Protein AF-A0A8T5MJG9-F1 (afdb_monomer)

Structure (mmCIF, N/CA/C/O backbone):
data_AF-A0A8T5MJG9-F1
#
_entry.id   AF-A0A8T5MJG9-F1
#
loop_
_atom_site.group_PDB
_atom_site.id
_atom_site.type_symbol
_atom_site.label_atom_id
_atom_site.label_alt_id
_atom_site.label_comp_id
_atom_site.label_asym_id
_atom_site.label_entity_id
_atom_site.label_seq_id
_atom_site.pdbx_PDB_ins_code
_atom_site.Cartn_x
_atom_site.Cartn_y
_atom_site.Cartn_z
_atom_site.occupancy
_atom_site.B_iso_or_equiv
_atom_site.auth_seq_id
_atom_site.auth_comp_id
_atom_site.auth_asym_id
_atom_site.auth_atom_id
_atom_site.pdbx_PDB_model_num
ATOM 1 N N . MET A 1 1 ? 14.668 -0.931 15.923 1.00 40.09 1 MET A N 1
ATOM 2 C CA . MET A 1 1 ? 13.444 -1.080 15.107 1.00 40.09 1 MET A CA 1
ATOM 3 C C . MET A 1 1 ? 12.568 0.106 15.447 1.00 40.09 1 MET A C 1
ATOM 5 O O . MET A 1 1 ? 11.921 0.096 16.483 1.00 40.09 1 MET A O 1
ATOM 9 N N . ASP A 1 2 ? 12.646 1.164 14.646 1.00 35.34 2 ASP A N 1
ATOM 10 C CA . ASP A 1 2 ? 11.925 2.406 14.924 1.00 35.34 2 ASP A CA 1
ATOM 11 C C . ASP A 1 2 ? 10.489 2.277 14.410 1.00 35.34 2 ASP A C 1
ATOM 13 O O . ASP A 1 2 ? 10.209 2.558 13.239 1.00 35.34 2 ASP A O 1
ATOM 17 N N . SE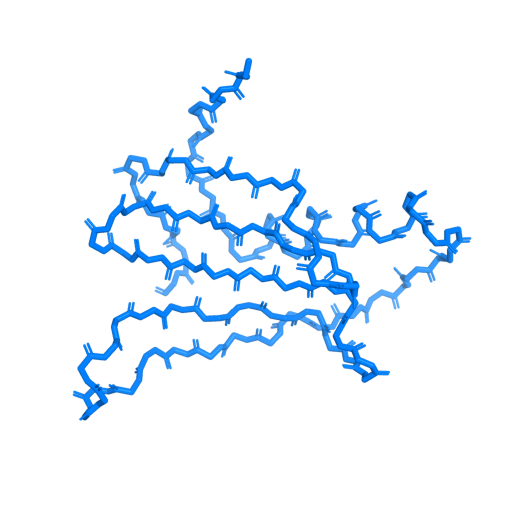R A 1 3 ? 9.576 1.829 15.276 1.00 41.00 3 SER A N 1
ATOM 18 C CA . SER A 1 3 ? 8.137 2.001 15.055 1.00 41.00 3 SER A CA 1
ATOM 19 C C . SER A 1 3 ? 7.827 3.491 15.144 1.00 41.00 3 SER A C 1
ATOM 21 O O . SER A 1 3 ? 7.536 4.027 16.209 1.00 41.00 3 SER A O 1
ATOM 23 N N . LYS A 1 4 ? 7.949 4.192 14.014 1.00 48.06 4 LYS A N 1
ATOM 24 C CA . LYS A 1 4 ? 7.413 5.545 13.878 1.00 48.06 4 LYS A CA 1
ATOM 25 C C . LYS A 1 4 ? 5.894 5.436 13.877 1.00 48.06 4 LYS A C 1
ATOM 27 O O . LYS A 1 4 ? 5.317 5.016 12.877 1.00 48.06 4 LYS A O 1
ATOM 32 N N . THR A 1 5 ? 5.275 5.848 14.978 1.00 51.06 5 THR A N 1
ATOM 33 C CA . THR A 1 5 ? 3.876 6.274 15.035 1.00 51.06 5 THR A CA 1
ATOM 34 C C . THR A 1 5 ? 3.726 7.431 14.049 1.00 51.06 5 THR A C 1
ATOM 36 O O . THR A 1 5 ? 4.021 8.582 14.366 1.00 51.06 5 THR A O 1
ATOM 39 N N . SER A 1 6 ? 3.404 7.134 12.792 1.00 53.06 6 SER A N 1
ATOM 40 C CA . SER A 1 6 ? 3.003 8.172 11.853 1.00 53.06 6 SER A CA 1
ATOM 41 C C . SER A 1 6 ? 1.514 8.375 12.043 1.00 53.06 6 SER A C 1
ATOM 43 O O . SER A 1 6 ? 0.756 7.406 12.030 1.00 53.06 6 SER A O 1
ATOM 45 N N . GLY A 1 7 ? 1.113 9.631 12.236 1.00 64.50 7 GLY A N 1
ATOM 46 C CA . GLY A 1 7 ? -0.287 10.028 12.192 1.00 64.50 7 GLY A CA 1
ATOM 47 C C . GLY A 1 7 ? -0.975 9.605 10.890 1.00 64.50 7 GLY A C 1
ATOM 48 O O . GLY A 1 7 ? -0.381 8.932 10.051 1.00 64.50 7 GLY A O 1
ATOM 49 N N . LEU A 1 8 ? -2.244 10.007 10.778 1.00 75.38 8 LEU A N 1
ATOM 50 C CA . LEU A 1 8 ? -3.146 9.780 9.642 1.00 75.38 8 LEU A CA 1
ATOM 51 C C . LEU A 1 8 ? -2.412 9.398 8.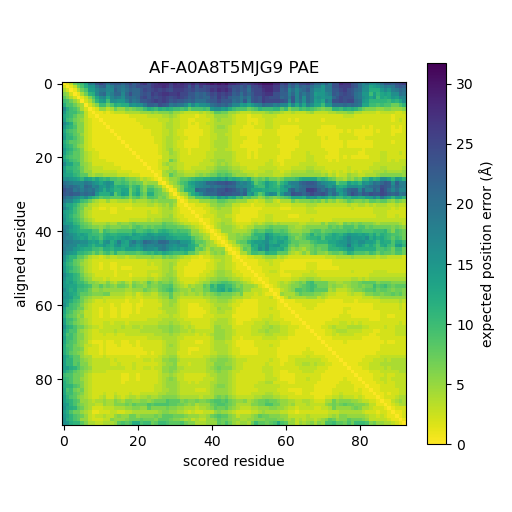343 1.00 75.38 8 LEU A C 1
ATOM 53 O O . LEU A 1 8 ? -1.711 10.232 7.775 1.00 75.38 8 LEU A O 1
ATOM 57 N N . ILE A 1 9 ? -2.577 8.153 7.891 1.00 90.62 9 ILE A N 1
ATOM 58 C CA . ILE A 1 9 ? -2.090 7.714 6.582 1.00 90.62 9 ILE A CA 1
ATOM 59 C C . ILE A 1 9 ? -3.273 7.699 5.607 1.00 90.62 9 ILE A C 1
ATOM 61 O O . ILE A 1 9 ? -4.407 7.382 5.991 1.00 90.62 9 ILE A O 1
ATOM 65 N N . THR A 1 10 ? -3.018 8.060 4.356 1.00 94.31 10 THR A N 1
ATOM 66 C CA . THR A 1 10 ? -3.995 8.022 3.260 1.00 94.31 10 THR A CA 1
ATOM 67 C C . THR A 1 10 ? -3.600 6.995 2.198 1.00 94.31 10 THR A C 1
ATOM 69 O O . THR A 1 10 ? -2.444 6.559 2.132 1.00 94.31 10 THR A O 1
ATOM 72 N N . LYS A 1 11 ? -4.519 6.650 1.290 1.00 95.38 11 LYS A N 1
ATOM 73 C CA . LYS A 1 11 ? -4.204 5.865 0.082 1.00 95.38 11 LYS A CA 1
ATOM 74 C C . LYS A 1 11 ? -3.118 6.537 -0.760 1.00 95.38 11 LYS A C 1
ATOM 76 O O . LYS A 1 11 ? -2.246 5.855 -1.301 1.00 95.38 11 LYS A O 1
ATOM 81 N N . LYS A 1 12 ? -3.132 7.872 -0.844 1.00 94.38 12 LYS A N 1
ATOM 82 C CA . LYS A 1 12 ? -2.108 8.646 -1.560 1.00 94.38 12 LYS A CA 1
ATOM 83 C C . LYS A 1 12 ? -0.722 8.440 -0.945 1.00 94.38 12 LYS A C 1
ATOM 85 O O . LYS A 1 12 ? 0.216 8.148 -1.684 1.00 94.38 12 LYS A O 1
ATOM 90 N N . ASP A 1 13 ? -0.610 8.502 0.379 1.00 94.62 13 ASP A N 1
ATOM 91 C CA . ASP A 1 13 ? 0.663 8.267 1.071 1.00 94.62 13 ASP A CA 1
ATOM 92 C C . ASP A 1 13 ? 1.184 6.853 0.798 1.00 94.62 13 ASP A C 1
ATOM 94 O O . ASP A 1 13 ? 2.363 6.667 0.499 1.00 94.62 13 ASP A O 1
ATOM 98 N N . ILE A 1 14 ? 0.301 5.848 0.832 1.00 95.56 14 ILE A N 1
ATOM 99 C CA . ILE A 1 14 ? 0.658 4.457 0.518 1.00 95.56 14 ILE A CA 1
ATOM 100 C C . ILE A 1 14 ? 1.205 4.351 -0.913 1.00 95.56 14 ILE A C 1
ATOM 102 O O . ILE A 1 14 ? 2.278 3.773 -1.110 1.00 95.56 14 ILE A O 1
ATOM 106 N N . LYS A 1 15 ? 0.523 4.952 -1.902 1.00 95.38 15 LYS A N 1
ATOM 107 C CA . LYS A 1 15 ? 0.997 5.015 -3.298 1.00 95.38 15 LYS A CA 1
ATOM 108 C C . LYS A 1 15 ? 2.391 5.641 -3.379 1.00 95.38 15 LYS A C 1
ATOM 110 O O 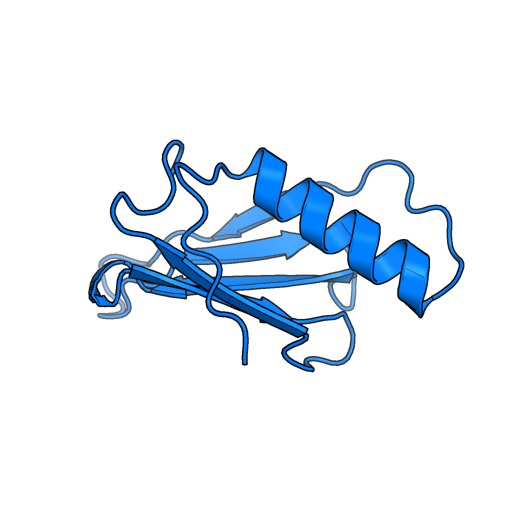. LYS A 1 15 ? 3.284 5.063 -4.000 1.00 95.38 15 LYS A O 1
ATOM 115 N N . GLU A 1 16 ? 2.597 6.789 -2.740 1.00 94.06 16 GLU A N 1
ATOM 116 C CA . GLU A 1 16 ? 3.876 7.508 -2.762 1.00 94.06 16 GLU A CA 1
ATOM 117 C C . GLU A 1 16 ? 5.010 6.712 -2.105 1.00 94.06 16 GLU A C 1
ATOM 119 O O . GLU A 1 16 ? 6.118 6.654 -2.647 1.00 94.06 16 GLU A O 1
ATOM 124 N N . ILE A 1 17 ? 4.743 6.046 -0.976 1.00 94.62 17 ILE A N 1
ATOM 125 C CA . ILE A 1 17 ? 5.726 5.200 -0.288 1.00 94.62 17 ILE A CA 1
ATOM 126 C C . ILE A 1 17 ? 6.148 4.030 -1.181 1.00 94.62 17 ILE A C 1
ATOM 128 O O . ILE A 1 17 ? 7.348 3.767 -1.308 1.00 94.62 17 ILE A O 1
ATOM 132 N N . LEU A 1 18 ? 5.188 3.348 -1.813 1.00 94.38 18 LEU A N 1
ATOM 133 C CA . LEU A 1 18 ? 5.465 2.221 -2.706 1.00 94.38 18 LEU A CA 1
ATOM 134 C C . LEU A 1 18 ? 6.269 2.668 -3.939 1.00 94.38 18 LEU A C 1
ATOM 136 O O . LEU A 1 18 ? 7.297 2.061 -4.241 1.00 94.38 18 LEU A O 1
ATOM 140 N N . ILE A 1 19 ? 5.875 3.767 -4.599 1.00 93.12 19 ILE A N 1
ATOM 141 C CA . ILE A 1 19 ? 6.593 4.306 -5.772 1.00 93.12 19 ILE A CA 1
ATOM 1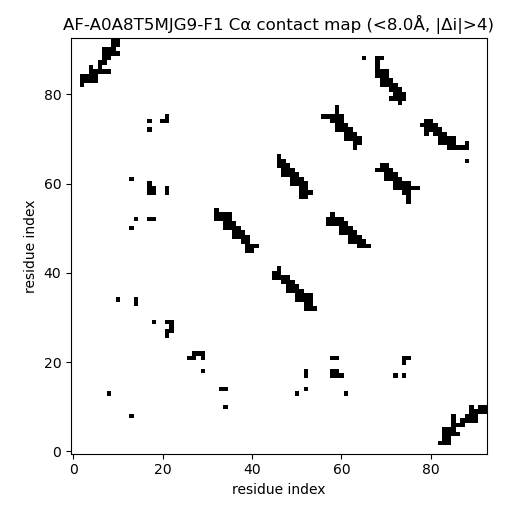42 C C . ILE A 1 19 ? 8.022 4.691 -5.390 1.00 93.12 19 ILE A C 1
ATOM 144 O O . ILE A 1 19 ? 8.978 4.334 -6.081 1.00 93.12 19 ILE A O 1
ATOM 148 N N . LYS A 1 20 ? 8.185 5.395 -4.266 1.00 92.44 20 LYS A N 1
ATOM 149 C CA . LYS A 1 20 ? 9.501 5.814 -3.778 1.00 92.44 20 LYS A CA 1
ATOM 150 C C . LYS A 1 20 ? 10.397 4.616 -3.480 1.00 92.44 20 LYS A C 1
ATOM 152 O O . LYS A 1 20 ? 11.581 4.656 -3.814 1.00 92.44 20 LYS A O 1
ATOM 157 N N . HIS A 1 21 ? 9.854 3.573 -2.847 1.00 93.12 21 HIS A N 1
ATOM 158 C CA . HIS A 1 21 ? 10.610 2.356 -2.573 1.00 93.12 21 HIS A CA 1
ATOM 159 C C . HIS A 1 21 ? 11.038 1.673 -3.874 1.00 93.12 21 HIS A C 1
ATOM 161 O O . HIS A 1 21 ? 12.224 1.411 -4.058 1.00 93.12 21 HIS A O 1
ATOM 167 N N . TYR A 1 22 ? 10.109 1.467 -4.807 1.00 91.56 22 TYR A N 1
ATOM 168 C CA . TYR A 1 22 ? 10.405 0.829 -6.085 1.00 91.56 22 TYR A CA 1
ATOM 169 C C . TYR A 1 22 ? 11.474 1.579 -6.889 1.00 91.56 22 TYR A C 1
ATOM 171 O O . TYR A 1 22 ? 12.457 0.978 -7.319 1.00 91.56 22 TYR A O 1
ATOM 179 N N . ASN A 1 23 ? 11.325 2.899 -7.053 1.00 91.00 23 ASN A N 1
ATOM 180 C CA . ASN A 1 23 ? 12.279 3.712 -7.814 1.00 91.00 23 ASN A CA 1
ATOM 181 C C . ASN A 1 23 ? 13.684 3.643 -7.198 1.00 91.00 23 ASN A C 1
ATOM 183 O O . ASN A 1 23 ? 14.678 3.582 -7.920 1.00 91.00 23 ASN A O 1
ATOM 187 N N . LYS A 1 24 ? 13.770 3.598 -5.862 1.00 91.00 24 LYS A N 1
ATOM 188 C CA . LYS A 1 24 ? 15.038 3.426 -5.147 1.00 91.00 24 LYS A CA 1
ATOM 189 C C . LYS A 1 24 ? 15.658 2.044 -5.384 1.00 91.00 24 LYS A C 1
ATOM 191 O O . LYS A 1 24 ? 16.874 1.958 -5.518 1.00 91.00 24 LYS A O 1
ATOM 196 N N . THR A 1 25 ? 14.854 0.983 -5.396 1.00 89.31 25 THR A N 1
ATOM 197 C CA . THR A 1 25 ? 15.349 -0.403 -5.449 1.00 89.31 25 THR A CA 1
ATOM 198 C C . THR A 1 25 ? 15.627 -0.882 -6.877 1.00 89.31 25 THR A C 1
ATOM 200 O O . THR A 1 25 ? 16.503 -1.720 -7.072 1.00 89.31 25 THR A O 1
ATOM 203 N N . HIS A 1 26 ? 14.911 -0.379 -7.886 1.00 85.44 26 HIS A N 1
ATOM 204 C CA . HIS A 1 26 ? 15.007 -0.879 -9.267 1.00 85.44 26 HIS A CA 1
ATOM 205 C C . HIS A 1 26 ? 15.462 0.173 -10.289 1.00 85.44 26 HIS A C 1
ATOM 207 O O . HIS A 1 26 ? 15.525 -0.124 -11.478 1.00 85.44 26 HIS A O 1
ATOM 213 N N . GLY A 1 27 ? 15.778 1.402 -9.860 1.00 76.19 27 GLY A N 1
ATOM 214 C CA . GLY A 1 27 ? 16.398 2.425 -10.715 1.00 76.19 27 GLY A CA 1
ATOM 215 C C . GLY A 1 27 ? 15.534 2.927 -11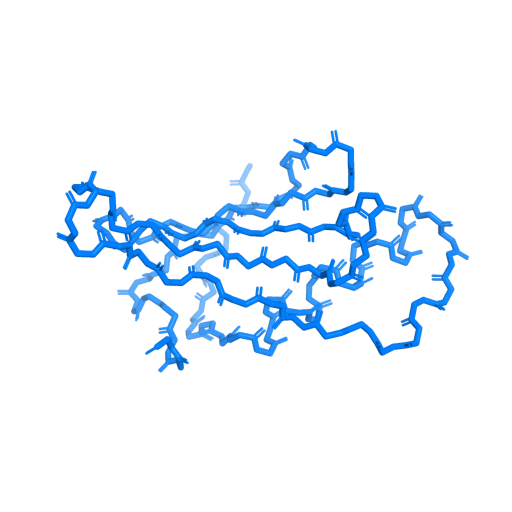.880 1.00 76.19 27 GLY A C 1
ATOM 216 O O . GLY A 1 27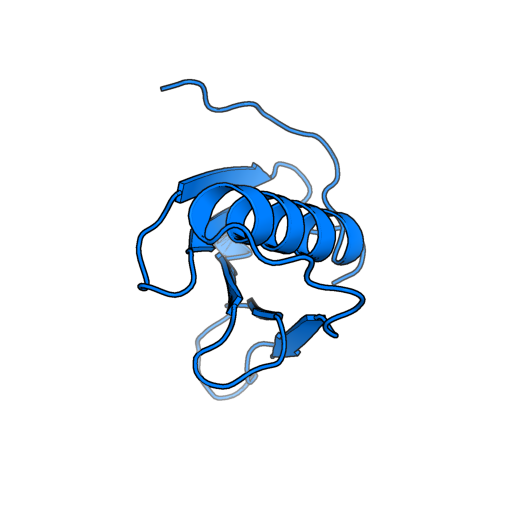 ? 16.030 3.650 -12.739 1.00 76.19 27 GLY A O 1
ATOM 217 N N . GLY A 1 28 ? 14.253 2.556 -11.930 1.00 68.69 28 GLY A N 1
ATOM 218 C CA . GLY A 1 28 ? 13.313 3.000 -12.954 1.00 68.69 28 GLY A CA 1
ATOM 219 C C . GLY A 1 28 ? 12.546 4.241 -12.512 1.00 68.69 28 GLY A C 1
ATOM 220 O O . GLY A 1 28 ? 12.115 4.327 -11.366 1.00 68.69 28 GLY A O 1
ATOM 221 N N . ALA A 1 29 ? 12.318 5.184 -13.424 1.00 64.69 29 ALA A N 1
ATOM 222 C CA . ALA A 1 29 ? 11.330 6.236 -13.222 1.00 64.69 29 ALA A CA 1
ATOM 223 C C . ALA A 1 29 ? 9.925 5.643 -13.429 1.00 64.69 29 ALA A C 1
ATOM 225 O O . ALA A 1 29 ? 9.422 5.612 -14.553 1.00 64.69 29 ALA A O 1
ATOM 226 N N . LEU A 1 30 ? 9.281 5.135 -12.369 1.00 63.53 30 LEU A N 1
ATOM 227 C CA . LEU A 1 30 ? 7.840 4.876 -12.434 1.00 63.53 30 LEU A CA 1
ATOM 228 C C . LEU A 1 30 ? 7.111 6.218 -12.478 1.00 63.53 30 LEU A C 1
ATOM 230 O O . LEU A 1 30 ? 6.884 6.854 -11.449 1.00 63.53 30 LEU A O 1
ATOM 234 N N . LEU A 1 31 ? 6.752 6.638 -13.685 1.00 61.75 31 LEU A N 1
ATOM 235 C CA . LEU A 1 31 ? 5.855 7.758 -13.906 1.00 61.75 31 LEU A CA 1
ATOM 236 C C . LEU A 1 31 ? 4.434 7.194 -13.939 1.00 61.75 31 LEU A C 1
ATOM 238 O O . LEU A 1 31 ? 4.017 6.575 -14.909 1.00 61.75 31 LEU A O 1
ATOM 242 N N . ASP A 1 32 ? 3.740 7.366 -12.818 1.00 73.50 32 ASP A N 1
ATOM 243 C CA . ASP A 1 32 ? 2.288 7.242 -12.696 1.00 73.50 32 ASP A CA 1
ATOM 244 C C . ASP A 1 32 ? 1.674 5.833 -12.826 1.00 73.50 32 ASP A C 1
ATOM 246 O O . ASP A 1 32 ? 0.962 5.497 -13.768 1.00 73.50 32 ASP A O 1
ATOM 250 N N . ARG A 1 33 ? 1.906 4.982 -11.817 1.00 85.94 33 ARG A N 1
ATOM 251 C CA . ARG A 1 33 ? 1.090 3.771 -11.625 1.00 85.94 33 ARG A CA 1
ATOM 252 C C . ARG A 1 33 ? -0.126 4.076 -10.763 1.00 85.94 33 ARG A C 1
ATOM 254 O O . ARG A 1 33 ? -0.012 4.730 -9.726 1.00 85.94 33 ARG A O 1
ATOM 261 N N . GLU A 1 34 ? -1.285 3.573 -11.162 1.00 93.31 34 GLU A N 1
ATOM 262 C CA . GLU A 1 34 ? -2.484 3.580 -10.327 1.00 93.31 34 GLU A CA 1
ATOM 263 C C . GLU A 1 34 ? -2.272 2.723 -9.068 1.00 93.31 34 GLU A C 1
ATOM 265 O O . GLU A 1 34 ? -1.575 1.703 -9.106 1.00 93.31 34 GLU A O 1
ATOM 270 N N . LEU A 1 35 ? -2.861 3.150 -7.948 1.00 95.81 35 LEU A N 1
ATOM 271 C CA . LEU A 1 35 ? -2.976 2.318 -6.757 1.00 95.81 35 LEU A CA 1
ATOM 272 C C . LEU A 1 35 ? -4.329 1.614 -6.801 1.00 95.81 35 LEU A C 1
ATOM 274 O O . LEU A 1 35 ? -5.360 2.241 -6.573 1.00 95.81 35 LEU A O 1
ATOM 278 N N . VAL A 1 36 ? -4.311 0.315 -7.067 1.00 95.94 36 VAL A N 1
ATOM 279 C CA . VAL A 1 36 ? -5.510 -0.520 -6.997 1.00 95.94 36 VAL A CA 1
ATOM 280 C C . VAL A 1 36 ? -5.756 -0.876 -5.535 1.00 95.94 36 VAL A C 1
ATOM 282 O O . VAL A 1 36 ? -4.827 -1.302 -4.844 1.00 95.94 36 VAL A O 1
ATOM 285 N N . VAL A 1 37 ? -6.994 -0.699 -5.071 1.00 95.50 37 VAL A N 1
ATOM 286 C CA . VAL A 1 37 ? -7.417 -1.048 -3.710 1.00 95.50 37 VAL A CA 1
ATOM 287 C C . VAL A 1 37 ? -8.495 -2.115 -3.779 1.00 95.50 37 VAL A C 1
ATOM 289 O O . VAL A 1 37 ? -9.524 -1.917 -4.419 1.00 95.50 37 VAL A O 1
ATOM 292 N N . LEU A 1 38 ? -8.256 -3.238 -3.112 1.00 93.38 38 LEU A N 1
ATOM 293 C CA . LEU A 1 38 ? -9.235 -4.302 -2.935 1.00 93.38 38 LEU A CA 1
ATOM 294 C C . LEU A 1 38 ? -9.722 -4.252 -1.490 1.00 93.38 38 LEU A C 1
ATOM 296 O O . LEU A 1 38 ? -8.934 -4.414 -0.554 1.00 93.38 38 LEU A O 1
ATOM 300 N N . SER A 1 39 ? -11.015 -3.985 -1.324 1.00 89.56 39 SER A N 1
ATOM 301 C CA . SER A 1 39 ? -11.683 -4.019 -0.029 1.00 89.56 39 SER A CA 1
ATOM 302 C C . SER A 1 39 ? -12.012 -5.459 0.373 1.00 89.56 39 SER A C 1
ATOM 304 O O . SER A 1 39 ? -12.224 -6.299 -0.508 1.00 89.56 39 SER A O 1
ATOM 306 N N . PRO A 1 40 ? -12.108 -5.742 1.680 1.00 86.62 40 PRO A N 1
ATOM 307 C CA . PRO A 1 40 ? -12.518 -7.051 2.162 1.00 86.62 40 PRO A CA 1
ATOM 308 C C . PRO A 1 40 ? -13.888 -7.459 1.609 1.00 86.62 40 PRO A C 1
ATOM 310 O O . PRO A 1 40 ? -14.820 -6.652 1.540 1.00 86.62 40 PRO A O 1
ATOM 313 N N . ASP A 1 41 ? -14.016 -8.729 1.217 1.00 83.25 41 ASP A N 1
ATOM 314 C CA . ASP A 1 41 ? -15.316 -9.316 0.901 1.00 83.25 41 ASP A CA 1
ATOM 315 C C . ASP A 1 41 ? -16.036 -9.632 2.214 1.00 83.25 41 ASP A C 1
ATOM 317 O O . ASP A 1 41 ? -15.540 -10.412 3.034 1.00 83.25 41 ASP A O 1
ATOM 321 N N . LYS A 1 42 ? -17.235 -9.063 2.376 1.00 75.19 42 LYS A N 1
ATOM 322 C CA . LYS A 1 42 ? -18.107 -9.243 3.545 1.00 75.19 42 LYS A CA 1
ATOM 323 C C . LYS A 1 42 ? -18.410 -10.714 3.845 1.00 75.19 42 LYS A C 1
ATOM 325 O O . LYS A 1 42 ? -18.717 -11.038 4.987 1.00 75.19 42 LYS A O 1
ATOM 330 N N . ASN A 1 43 ? -18.312 -11.595 2.850 1.00 79.44 43 ASN A N 1
ATOM 331 C CA . ASN A 1 43 ? -18.584 -13.025 3.006 1.00 79.44 43 ASN A CA 1
ATOM 332 C C . ASN A 1 43 ? -17.338 -13.863 3.334 1.00 79.44 43 ASN A C 1
ATOM 334 O O . ASN A 1 43 ? -17.466 -15.031 3.691 1.00 79.44 43 ASN A O 1
ATOM 338 N N . SER A 1 44 ? -16.136 -13.294 3.207 1.00 72.19 44 SER A N 1
ATOM 339 C CA . SER A 1 44 ? -14.875 -14.045 3.309 1.00 72.19 44 SER A CA 1
ATOM 340 C C . SER A 1 44 ? -14.359 -14.221 4.739 1.00 72.19 44 SER A C 1
ATOM 342 O O . SER A 1 44 ? -13.422 -14.986 4.965 1.00 72.19 44 SER A O 1
ATOM 344 N N . GLY A 1 45 ? -14.921 -13.487 5.705 1.00 69.25 45 GLY A N 1
ATOM 345 C CA . GLY A 1 45 ? -14.407 -13.424 7.078 1.00 69.25 45 GLY A CA 1
ATOM 346 C C . GLY A 1 45 ? -13.025 -12.763 7.208 1.00 69.25 45 GLY A C 1
ATOM 347 O O . GLY A 1 45 ? -12.493 -12.693 8.312 1.00 69.25 45 GLY A O 1
ATOM 348 N N . SER A 1 46 ? -12.435 -12.275 6.110 1.00 71.25 46 SER A N 1
ATOM 349 C CA . SER A 1 46 ? -11.206 -11.483 6.116 1.00 71.25 46 SER A CA 1
ATOM 350 C C . SER A 1 46 ? -11.559 -10.005 6.031 1.00 71.25 46 SER A C 1
ATOM 352 O O . SER A 1 46 ? -12.160 -9.586 5.050 1.00 71.25 46 SER A O 1
ATOM 354 N N . ASP A 1 47 ? -11.158 -9.215 7.029 1.00 86.69 47 ASP A N 1
ATOM 355 C CA . ASP A 1 47 ? -11.377 -7.759 7.057 1.00 86.69 47 ASP A CA 1
ATOM 356 C C . ASP A 1 47 ? -10.163 -6.972 6.518 1.00 86.69 47 ASP A C 1
ATOM 358 O O . ASP A 1 47 ? -9.914 -5.830 6.885 1.00 86.69 47 ASP A O 1
ATOM 362 N N . CYS A 1 48 ? -9.328 -7.595 5.680 1.00 91.56 48 CYS A N 1
ATOM 363 C CA . CYS A 1 48 ? -8.085 -6.984 5.206 1.00 91.56 48 CYS A CA 1
ATOM 364 C C . CYS A 1 48 ? -8.287 -6.163 3.927 1.00 91.56 48 CYS A C 1
ATOM 366 O O . CYS A 1 48 ? -8.936 -6.610 2.984 1.00 91.56 48 CYS A O 1
ATOM 368 N N . TYR A 1 49 ? -7.629 -5.006 3.859 1.00 94.94 49 TYR A N 1
ATOM 369 C CA . TYR A 1 49 ? -7.529 -4.208 2.638 1.00 94.94 49 TYR A CA 1
ATOM 370 C C . TYR A 1 49 ? -6.198 -4.484 1.949 1.00 94.94 49 TYR A C 1
ATOM 372 O O . TYR A 1 49 ? -5.139 -4.432 2.586 1.00 94.94 49 TYR A O 1
ATOM 380 N N . PHE A 1 50 ? -6.244 -4.720 0.641 1.00 95.50 50 PHE A N 1
ATOM 381 C CA . PHE A 1 50 ? -5.050 -4.864 -0.184 1.00 95.50 50 PHE A CA 1
ATOM 382 C C . PHE A 1 50 ? -4.863 -3.626 -1.052 1.00 95.50 50 PHE A C 1
ATOM 384 O O . PHE A 1 50 ? -5.791 -3.168 -1.712 1.00 95.50 50 PHE A O 1
ATOM 391 N N . PHE A 1 51 ? -3.640 -3.112 -1.082 1.00 96.50 51 PHE A N 1
ATOM 392 C CA . PHE A 1 51 ? -3.219 -2.007 -1.937 1.00 96.50 51 PHE A CA 1
ATOM 393 C C . PHE A 1 51 ? -2.153 -2.534 -2.886 1.00 96.50 51 PHE A C 1
ATOM 395 O O . PHE A 1 51 ? -1.221 -3.184 -2.430 1.00 96.50 51 PHE A O 1
ATOM 402 N N . SER A 1 52 ? -2.218 -2.248 -4.179 1.00 96.12 52 SER A N 1
ATOM 403 C CA . SER A 1 52 ? -1.176 -2.687 -5.116 1.00 96.12 52 SER A CA 1
ATOM 404 C C . SER A 1 52 ? -0.897 -1.634 -6.172 1.00 96.12 52 SER A C 1
ATOM 406 O O . SER A 1 52 ? -1.832 -1.091 -6.762 1.00 96.12 52 SER A O 1
ATOM 408 N N . LEU A 1 53 ? 0.383 -1.356 -6.435 1.00 94.31 53 LEU A N 1
ATOM 409 C CA . LEU A 1 53 ? 0.763 -0.555 -7.595 1.00 94.31 53 LEU A CA 1
ATOM 410 C C . LEU A 1 53 ? 0.525 -1.365 -8.868 1.00 94.31 53 LEU A C 1
ATOM 412 O O . LEU A 1 53 ? 1.129 -2.428 -9.047 1.00 94.31 53 LEU A O 1
ATOM 416 N N . ALA A 1 54 ? -0.320 -0.836 -9.752 1.00 91.75 54 ALA A N 1
ATOM 417 C CA . ALA A 1 54 ? -0.713 -1.493 -10.990 1.00 91.75 54 ALA A CA 1
ATOM 418 C C . ALA A 1 54 ? 0.502 -1.944 -11.824 1.00 91.75 54 ALA A C 1
ATOM 420 O O . ALA A 1 54 ? 1.443 -1.184 -12.074 1.00 91.75 54 ALA A O 1
ATOM 421 N N . GLY A 1 55 ? 0.465 -3.193 -12.284 1.00 85.75 55 GLY A N 1
ATOM 422 C CA . GLY A 1 55 ? 1.536 -3.841 -13.040 1.00 85.75 55 GLY A CA 1
ATOM 423 C C . GLY A 1 55 ? 1.597 -5.338 -12.740 1.00 85.75 55 GLY A C 1
ATOM 424 O O . GLY A 1 55 ? 1.080 -5.786 -11.723 1.00 85.75 55 GLY A O 1
ATOM 425 N N . THR A 1 56 ? 2.226 -6.116 -13.625 1.00 82.88 56 THR A N 1
ATOM 426 C CA . THR A 1 56 ? 2.467 -7.554 -13.409 1.00 82.88 56 THR A CA 1
ATOM 427 C C . THR A 1 56 ? 3.978 -7.837 -13.419 1.00 82.88 56 THR A C 1
ATOM 429 O O . THR A 1 56 ? 4.652 -7.441 -14.375 1.00 82.88 56 THR A O 1
ATOM 432 N N . PRO A 1 57 ? 4.546 -8.443 -12.357 1.00 80.81 57 PRO A N 1
ATOM 433 C CA . PRO A 1 57 ? 3.976 -8.460 -11.004 1.00 80.81 57 PRO A CA 1
ATOM 434 C C . PRO A 1 57 ? 3.763 -7.020 -10.481 1.00 80.81 57 PRO A C 1
ATOM 436 O O . PRO A 1 57 ? 4.374 -6.088 -11.040 1.00 80.81 57 PRO A O 1
ATOM 439 N N . PRO A 1 58 ? 2.916 -6.818 -9.449 1.00 85.56 58 PRO A N 1
ATOM 440 C CA . PRO A 1 58 ?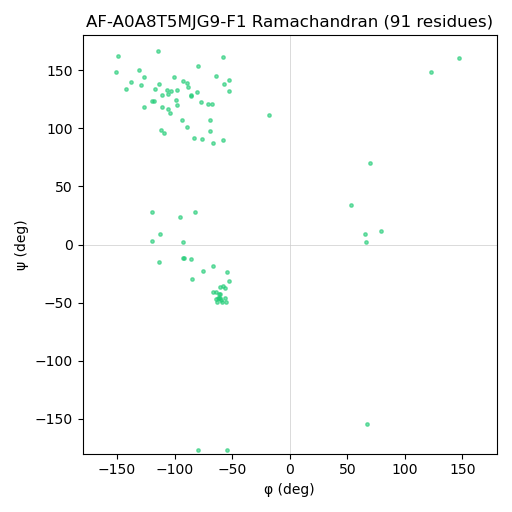 2.712 -5.510 -8.833 1.00 85.56 58 PRO A CA 1
ATOM 441 C C . PRO A 1 58 ? 4.039 -4.884 -8.424 1.00 85.56 58 PRO A C 1
ATOM 443 O O . PRO A 1 58 ? 4.937 -5.568 -7.937 1.00 85.56 58 PRO A O 1
ATOM 446 N N . LYS A 1 59 ? 4.184 -3.570 -8.600 1.00 91.62 59 LYS A N 1
ATOM 447 C CA . LYS A 1 59 ? 5.459 -2.867 -8.340 1.00 91.62 59 LYS A CA 1
ATOM 448 C C . LYS A 1 59 ? 5.659 -2.519 -6.860 1.00 91.62 59 LYS A C 1
ATOM 450 O O . LYS A 1 59 ? 6.319 -1.546 -6.518 1.00 91.62 59 LYS A O 1
ATOM 455 N N . GLY A 1 60 ? 5.062 -3.330 -5.996 1.00 94.75 60 GLY A N 1
ATOM 456 C CA . GLY A 1 60 ? 4.888 -3.103 -4.571 1.00 94.75 60 GLY A CA 1
ATOM 457 C C . GLY A 1 60 ? 3.412 -3.142 -4.182 1.00 94.75 60 GLY A C 1
ATOM 458 O O . GLY A 1 60 ? 2.527 -2.783 -4.969 1.00 94.75 60 GLY A O 1
ATOM 459 N N . TYR A 1 61 ? 3.153 -3.597 -2.963 1.00 97.00 61 TYR A N 1
ATOM 460 C CA . TYR A 1 61 ? 1.807 -3.750 -2.427 1.00 97.00 61 TYR A CA 1
ATOM 461 C C . TYR A 1 61 ? 1.779 -3.546 -0.910 1.00 97.00 61 TYR A C 1
ATOM 463 O O . TYR A 1 61 ? 2.805 -3.573 -0.232 1.00 97.00 61 TYR A O 1
ATOM 471 N N . GLY A 1 62 ? 0.591 -3.308 -0.373 1.00 97.12 62 GLY A N 1
ATOM 472 C CA . GLY A 1 62 ? 0.331 -3.137 1.044 1.00 97.12 62 GLY A CA 1
ATOM 473 C C . GLY A 1 62 ? -0.835 -4.000 1.498 1.00 97.12 62 GLY A C 1
ATOM 474 O O . GLY A 1 62 ? -1.756 -4.264 0.728 1.00 97.12 62 GLY A O 1
ATOM 475 N N . ILE A 1 63 ? -0.793 -4.417 2.757 1.00 96.56 63 ILE A N 1
ATOM 476 C CA . ILE A 1 63 ? -1.878 -5.137 3.423 1.00 96.56 63 ILE A CA 1
ATOM 477 C C . ILE A 1 63 ? -2.191 -4.384 4.707 1.00 96.56 63 ILE A C 1
ATOM 479 O O . ILE A 1 63 ? -1.316 -4.246 5.568 1.00 96.56 63 ILE A O 1
ATOM 483 N N . PHE A 1 64 ? -3.417 -3.887 4.828 1.00 95.62 64 PHE A N 1
ATOM 484 C CA . PHE A 1 64 ? -3.914 -3.275 6.053 1.00 95.62 64 PHE A CA 1
ATOM 485 C C . PHE A 1 64 ? -4.888 -4.214 6.750 1.00 95.62 64 PHE A C 1
ATOM 487 O O . PHE A 1 64 ? -5.828 -4.710 6.132 1.00 95.62 64 PHE A O 1
ATOM 494 N N . ILE A 1 65 ? -4.652 -4.424 8.042 1.00 93.25 65 ILE A N 1
ATOM 495 C CA . ILE A 1 65 ? -5.486 -5.231 8.928 1.00 93.25 65 ILE A CA 1
ATOM 496 C C . ILE A 1 65 ? -6.148 -4.263 9.925 1.00 93.25 65 ILE A C 1
ATOM 498 O O . ILE A 1 65 ? -5.489 -3.881 10.900 1.00 93.25 65 ILE A O 1
ATOM 502 N N . PRO A 1 66 ? -7.411 -3.846 9.706 1.00 91.44 66 PRO A N 1
ATOM 503 C CA . PRO A 1 66 ? -8.104 -2.848 10.521 1.00 91.44 66 PRO A CA 1
ATOM 504 C C . PRO A 1 66 ? -8.163 -3.211 12.002 1.00 91.44 66 PRO A C 1
ATOM 506 O O . PRO A 1 66 ? -7.809 -2.385 12.842 1.00 91.44 66 PRO A O 1
ATOM 509 N N . GLU A 1 67 ? -8.506 -4.462 12.321 1.00 90.00 67 GLU A N 1
ATOM 510 C CA . GLU A 1 67 ? -8.601 -4.955 13.703 1.00 90.00 67 GLU A CA 1
ATOM 511 C C . GLU A 1 67 ? -7.288 -4.803 14.480 1.00 90.00 67 GLU A C 1
ATOM 513 O O . GLU A 1 67 ? -7.286 -4.500 15.671 1.00 90.00 67 GLU A O 1
ATOM 518 N N . LYS A 1 68 ? -6.154 -4.985 13.793 1.00 90.88 68 LYS A N 1
ATOM 519 C CA . LYS A 1 68 ? -4.816 -4.843 14.383 1.00 90.88 68 LYS A CA 1
ATOM 520 C C . LYS A 1 68 ? -4.260 -3.435 14.238 1.00 90.88 68 LYS A C 1
ATOM 522 O O . LYS A 1 68 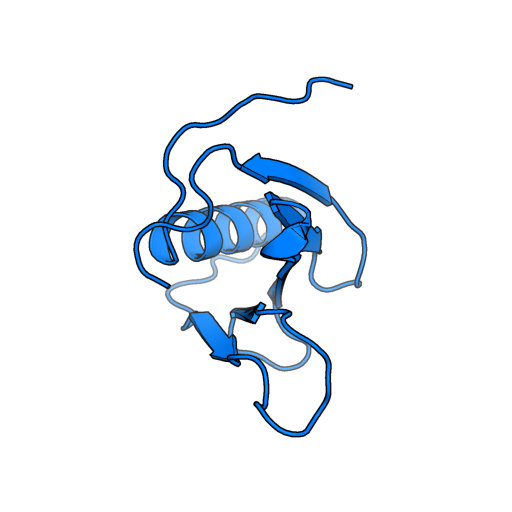? -3.239 -3.132 14.846 1.00 90.88 68 LYS A O 1
ATOM 527 N N . ARG A 1 69 ? -4.897 -2.589 13.423 1.00 91.81 69 ARG A N 1
ATOM 528 C CA . ARG A 1 69 ? -4.397 -1.270 13.023 1.00 91.81 69 ARG A CA 1
ATOM 529 C C . ARG A 1 69 ? -2.981 -1.325 12.445 1.00 91.81 69 ARG A C 1
ATOM 531 O O . ARG A 1 69 ? -2.190 -0.403 12.629 1.00 91.81 69 ARG A O 1
ATOM 538 N N . VAL A 1 70 ? -2.659 -2.409 11.743 1.00 94.19 70 VAL A N 1
ATOM 539 C CA . VAL A 1 70 ? -1.330 -2.630 11.163 1.00 94.19 70 VAL A CA 1
ATOM 540 C C . VAL A 1 70 ? -1.407 -2.535 9.650 1.00 94.19 70 VAL A C 1
ATOM 542 O O . VAL A 1 70 ? -2.219 -3.215 9.025 1.00 94.19 70 VAL A O 1
ATOM 545 N N . LEU A 1 71 ? -0.528 -1.720 9.070 1.00 96.12 71 LEU A N 1
ATOM 546 C CA . LEU A 1 71 ? -0.257 -1.678 7.636 1.00 96.12 71 LEU A CA 1
ATOM 547 C C . LEU A 1 71 ? 1.148 -2.226 7.376 1.00 96.12 71 LEU A C 1
ATOM 549 O O . LEU A 1 71 ? 2.145 -1.643 7.805 1.00 96.12 71 LEU A O 1
ATOM 553 N N . CYS A 1 72 ? 1.228 -3.315 6.622 1.00 97.25 72 CYS A N 1
ATOM 554 C CA . CYS A 1 72 ? 2.481 -3.888 6.138 1.00 97.25 72 CYS A CA 1
ATOM 555 C C . CYS A 1 72 ? 2.672 -3.530 4.663 1.00 97.25 72 CYS A C 1
ATOM 557 O O . CYS A 1 72 ? 1.752 -3.728 3.873 1.00 97.25 72 CYS A O 1
ATOM 559 N N . LEU A 1 73 ? 3.859 -3.048 4.283 1.00 97.44 73 LEU A N 1
ATOM 560 C CA . LEU A 1 73 ? 4.216 -2.764 2.890 1.00 97.44 73 LEU A CA 1
ATOM 561 C C . LEU A 1 73 ? 5.326 -3.695 2.402 1.00 97.44 73 LEU A C 1
ATOM 563 O O . LEU A 1 73 ? 6.318 -3.937 3.102 1.00 97.44 73 LEU A O 1
ATOM 567 N N . TYR A 1 74 ? 5.155 -4.163 1.175 1.00 97.38 74 TYR A N 1
ATOM 568 C CA . TYR A 1 74 ? 5.974 -5.158 0.503 1.00 97.38 74 TYR A CA 1
ATOM 569 C C . TYR A 1 74 ? 6.443 -4.621 -0.848 1.00 97.38 74 TYR A C 1
ATOM 571 O O . TYR A 1 74 ? 5.726 -3.869 -1.516 1.00 97.38 74 TYR A O 1
ATOM 579 N N . ASP A 1 75 ? 7.664 -4.974 -1.230 1.00 94.38 75 ASP A N 1
ATOM 580 C CA . ASP A 1 75 ? 8.220 -4.631 -2.536 1.00 94.38 75 ASP A CA 1
ATOM 581 C C . ASP A 1 75 ? 7.710 -5.580 -3.637 1.00 94.38 75 ASP A C 1
ATOM 583 O O . ASP A 1 75 ? 6.843 -6.428 -3.409 1.00 94.38 75 ASP A O 1
ATOM 587 N N . ALA A 1 76 ? 8.205 -5.397 -4.863 1.00 91.56 76 ALA A N 1
ATOM 588 C CA . ALA A 1 76 ? 7.806 -6.201 -6.018 1.00 91.56 76 ALA A CA 1
ATOM 589 C C . ALA A 1 76 ? 8.241 -7.676 -5.917 1.00 91.56 76 ALA A C 1
ATOM 591 O O . ALA A 1 76 ? 7.659 -8.523 -6.593 1.00 91.56 76 ALA A O 1
ATOM 592 N N . ASP A 1 77 ? 9.213 -7.975 -5.052 1.00 91.75 77 ASP A N 1
ATOM 593 C CA . ASP A 1 77 ? 9.733 -9.319 -4.797 1.00 91.75 77 ASP A CA 1
ATOM 594 C C . ASP A 1 77 ? 9.011 -9.999 -3.615 1.00 91.75 77 ASP A C 1
ATOM 596 O O . ASP A 1 77 ? 9.346 -11.116 -3.220 1.00 91.75 77 ASP A O 1
ATOM 600 N N . GLY A 1 78 ? 8.011 -9.332 -3.025 1.00 93.25 78 GLY A N 1
ATOM 601 C CA . GLY A 1 78 ? 7.244 -9.837 -1.886 1.00 93.25 78 GLY A CA 1
ATOM 602 C C . GLY A 1 78 ? 7.956 -9.695 -0.541 1.00 93.25 78 GLY A C 1
ATOM 603 O O . GLY A 1 78 ? 7.502 -10.247 0.468 1.00 93.25 78 GLY A O 1
ATOM 604 N N . LYS A 1 79 ? 9.056 -8.938 -0.472 1.00 95.56 79 LYS A N 1
ATOM 605 C CA . LYS A 1 79 ? 9.769 -8.686 0.780 1.00 95.56 79 LYS A CA 1
ATOM 606 C C . LYS A 1 79 ? 9.152 -7.496 1.504 1.00 95.56 79 LYS A C 1
ATOM 608 O O . LYS A 1 79 ? 9.021 -6.392 0.977 1.00 95.56 79 LYS A O 1
ATOM 613 N N . ARG A 1 80 ? 8.808 -7.706 2.777 1.00 97.44 80 ARG A N 1
ATOM 614 C CA . ARG A 1 80 ? 8.320 -6.635 3.650 1.00 97.44 80 ARG A CA 1
ATOM 615 C C . ARG A 1 80 ? 9.441 -5.634 3.919 1.00 97.44 80 ARG A C 1
ATOM 617 O O . ARG A 1 80 ? 10.464 -5.998 4.501 1.00 97.44 80 ARG A O 1
ATOM 624 N N . PHE A 1 81 ? 9.228 -4.373 3.557 1.00 96.25 81 PHE A N 1
ATOM 625 C CA . PHE A 1 81 ? 10.214 -3.306 3.766 1.00 96.25 81 PHE A CA 1
ATOM 626 C C . PHE A 1 81 ? 9.757 -2.252 4.780 1.00 96.25 81 PHE A C 1
ATOM 628 O O . PHE A 1 81 ? 10.574 -1.453 5.250 1.00 96.25 81 PHE A O 1
ATOM 635 N N . LYS A 1 82 ? 8.463 -2.219 5.118 1.00 95.50 82 LYS A N 1
ATOM 636 C CA . LYS A 1 82 ? 7.904 -1.254 6.067 1.00 95.50 82 LYS A CA 1
ATOM 637 C C . LYS A 1 82 ? 6.692 -1.829 6.795 1.00 95.50 82 LYS A C 1
ATOM 639 O O . LYS A 1 82 ? 5.934 -2.614 6.233 1.00 95.50 82 LYS A O 1
ATOM 644 N N . GLU A 1 83 ? 6.515 -1.405 8.037 1.00 95.44 83 GLU A N 1
ATOM 645 C CA . GLU A 1 83 ? 5.361 -1.708 8.880 1.00 95.44 83 GLU A CA 1
ATOM 646 C C . GLU A 1 83 ? 4.962 -0.426 9.618 1.00 95.44 83 GLU A C 1
ATOM 648 O O . GLU A 1 83 ? 5.836 0.344 10.034 1.00 95.44 83 GLU A O 1
ATOM 653 N N . TYR A 1 84 ? 3.658 -0.190 9.737 1.00 93.19 84 TYR A N 1
ATOM 654 C CA . TYR A 1 84 ? 3.072 0.941 10.447 1.00 93.19 84 TYR A CA 1
ATOM 655 C C . TYR A 1 84 ? 2.012 0.449 11.429 1.00 93.19 84 TYR A C 1
ATOM 657 O O . TYR A 1 84 ? 1.173 -0.376 11.068 1.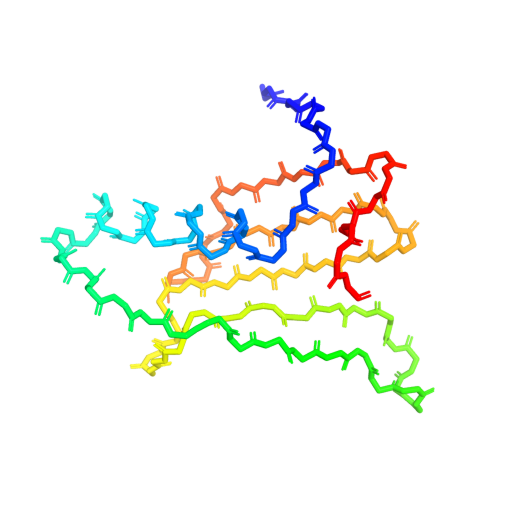00 93.19 84 TYR A O 1
ATOM 665 N N . TYR A 1 85 ? 2.022 1.022 12.631 1.00 92.50 85 TYR A N 1
ATOM 666 C CA . TYR A 1 85 ? 0.963 0.889 13.630 1.00 92.50 85 TYR A CA 1
ATOM 667 C C . TYR A 1 85 ? 0.163 2.195 13.621 1.00 92.50 85 TYR A C 1
ATOM 669 O O . TYR A 1 85 ? 0.712 3.261 13.903 1.00 92.50 85 TYR A O 1
ATOM 677 N N . LEU A 1 86 ? -1.097 2.120 13.199 1.00 89.50 86 LEU A N 1
ATOM 678 C CA . LEU A 1 86 ? -1.918 3.270 12.827 1.00 89.50 86 LEU A CA 1
ATOM 679 C C . LEU A 1 86 ? -3.019 3.510 13.861 1.00 89.50 86 LEU A C 1
ATOM 681 O O . LEU A 1 86 ? -4.108 2.955 13.747 1.00 89.50 86 LEU A O 1
ATOM 685 N N . ASP A 1 87 ? -2.797 4.403 14.824 1.00 86.38 87 ASP A N 1
ATOM 686 C CA . ASP A 1 87 ? -3.773 4.673 15.896 1.00 86.38 87 ASP A CA 1
ATOM 687 C C . ASP A 1 87 ? -5.184 5.007 15.381 1.00 86.38 87 ASP A C 1
ATOM 689 O O . ASP A 1 87 ? -6.173 4.671 16.033 1.00 86.38 87 ASP A O 1
ATOM 693 N N . LYS A 1 88 ? -5.274 5.637 14.202 1.00 85.12 88 LYS A N 1
ATOM 694 C CA . LYS A 1 88 ? -6.519 6.075 13.550 1.00 85.12 88 LYS A CA 1
ATOM 695 C C . LYS A 1 88 ? -6.854 5.313 12.256 1.00 85.12 88 LYS A C 1
ATOM 697 O O . LYS A 1 88 ? -7.772 5.716 11.551 1.00 85.12 88 LYS A O 1
ATOM 702 N N . GLY A 1 89 ? -6.127 4.241 11.933 1.00 88.12 89 GLY A N 1
ATOM 703 C CA . GLY A 1 89 ? -6.284 3.513 10.667 1.00 88.12 89 GLY A CA 1
ATOM 704 C C . GLY A 1 89 ? -5.866 4.323 9.431 1.00 88.12 89 GLY A C 1
ATOM 705 O O . GLY A 1 89 ? -5.021 5.218 9.520 1.00 88.12 89 GLY A O 1
ATOM 706 N N . ILE A 1 90 ? -6.445 3.982 8.275 1.00 89.62 90 ILE A N 1
ATOM 707 C CA . ILE A 1 90 ? -6.272 4.707 7.007 1.00 89.62 90 ILE A CA 1
ATOM 708 C C . ILE A 1 90 ? -7.487 5.615 6.819 1.00 89.62 90 ILE A C 1
ATOM 710 O O . ILE A 1 90 ? -8.623 5.158 6.875 1.00 89.62 90 ILE A O 1
ATOM 714 N N . SER A 1 91 ? -7.240 6.908 6.647 1.00 86.50 91 SER A N 1
ATOM 715 C CA . SER A 1 91 ? -8.276 7.945 6.785 1.00 86.50 91 SER A CA 1
ATOM 716 C C . SER A 1 91 ? -9.278 8.057 5.639 1.00 86.50 91 SER A C 1
ATOM 718 O O . SER A 1 91 ? -10.367 8.583 5.847 1.00 86.50 91 SER A O 1
ATOM 720 N N . ASP A 1 92 ? -8.916 7.589 4.451 1.00 87.50 92 ASP A N 1
ATOM 721 C CA . ASP A 1 92 ? -9.714 7.648 3.224 1.00 87.50 92 ASP A CA 1
ATOM 722 C C . ASP A 1 92 ? -10.026 6.246 2.672 1.00 87.50 92 ASP A C 1
ATOM 724 O O . ASP A 1 92 ? -10.171 6.072 1.455 1.00 87.50 92 ASP A O 1
ATOM 728 N N . LEU A 1 93 ? -10.081 5.244 3.560 1.00 83.62 93 LEU A N 1
ATOM 729 C CA . LEU A 1 93 ? -10.567 3.900 3.242 1.00 83.62 93 LEU A CA 1
ATOM 730 C C . LEU A 1 93 ? -12.083 3.862 3.049 1.00 83.62 93 LEU A C 1
ATOM 732 O O . LEU A 1 93 ? -12.805 4.440 3.890 1.00 83.62 93 LEU A O 1
#

Secondary structure (DSSP, 8-state):
--------B-HHHHHHHHHHHHHHHH--------EEEEPPPTTSS---EEEEESSSS-S-EEEEEGGGTEEEEE-TTS-EEEEEE-TT-BTT-

Radius of gyration: 13.04 Å; Cα contacts (8 Å, |Δi|>4): 172; chains: 1; bounding box: 35×24×30 Å

Foldseek 3Di:
DDQPQDAAAALVNLVVVLQVVLCVPPVDPPDDFDWDKDADDPPPPQRKIKTFGDDVVTQKIWIARVVQQKIWIAGSVRHTDDMHRYPPHHDHD

Sequence (93 aa):
MDSKTSGLITKKDIKEILIKHYNKTHGGALLDRELVVLSPDKNSGSDCYFFSLAGTPPKGYGIFIPEKRVLCLYDADGKRFKEYYLDKGISDL

Nearest PDB structures (foldseek):
  1q7f-assembly1_A  TM=5.956E-01  e=9.448E-01  Drosophila melanogaster
  6fpt-assembly2_B  TM=4.662E-01  e=1.214E+00  Danio rerio
  4igx-assembly3_C  TM=2.265E-01  e=6.484E-01  Actinidia deliciosa
  4ih0-assembly1_A  TM=2.258E-01  e=8.874E-01  Actinidia deliciosa

Mean predicted aligned error: 5.86 Å

Solvent-accessible surface area (backbone atoms only — not comparable to full-atom values): 5449 Å² total; per-residue (Å²): 134,84,79,61,75,53,69,85,41,39,69,66,54,54,45,51,52,36,51,55,50,38,33,71,75,67,74,45,86,81,79,80,66,56,68,49,74,46,73,46,52,90,86,70,84,46,73,42,36,40,37,32,30,60,59,88,73,36,51,10,35,35,43,34,35,64,94,75,22,34,39,41,31,26,43,60,86,68,49,75,80,48,71,38,56,27,95,76,41,58,71,75,116

pLDDT: mean 86.04, std 13.9, range [35.34, 97.44]